Protein AF-W7DLV8-F1 (afdb_monomer_lite)

Secondary structure (DSSP, 8-state):
-EEEEEEE-TTSSSHHHHHHHHHHHH---TT-EEEEEEEE-SS-HHHHHHHHHHHHHHHTT---SEEEE---SS----

pLDDT: mean 87.67, std 11.28, range [46.44, 95.81]

Sequence (78 aa):
MKVLMIGPDSQAKGGIATVIQNFQTYFHYPDIDMFFLTTWQEGSKWNQFKTAMASYRKMRKTDVDIIHLHVAQKGSFF

Organism: NCBI:txid1265822

Radius of gyration: 12.96 Å; chains: 1; bounding box: 28×22×38 Å

Foldseek 3Di:
DEEEEEEAPLPADDDVS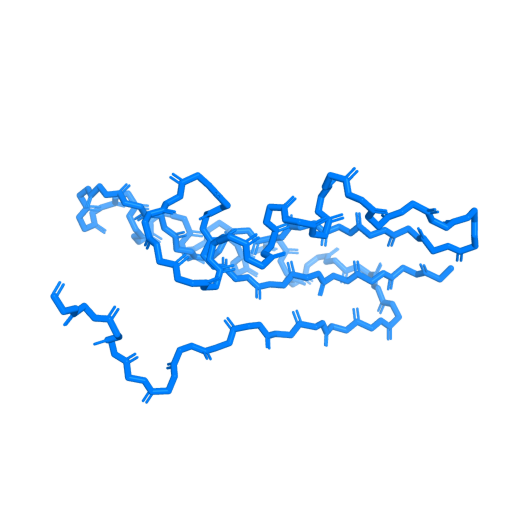VVVVCCVPPVDDPVYHYHYQHQAYDDDPVVNVVSNVVSVVVVVVDDGDYYHYDDDPDPPDD

Structure (mmCIF, N/CA/C/O backbone):
data_AF-W7DLV8-F1
#
_entry.id   AF-W7DLV8-F1
#
loop_
_atom_site.group_PDB
_atom_site.id
_atom_site.type_symbol
_atom_site.label_atom_id
_atom_site.label_alt_id
_atom_site.label_comp_id
_atom_site.label_asym_id
_atom_site.label_entity_id
_atom_site.label_seq_id
_atom_site.pdbx_PDB_ins_code
_atom_site.Cartn_x
_atom_site.Cartn_y
_atom_site.Cartn_z
_atom_site.occupancy
_atom_site.B_iso_or_equiv
_atom_site.auth_seq_id
_atom_site.auth_comp_id
_atom_site.auth_asym_id
_atom_site.auth_atom_id
_atom_site.pdbx_PDB_model_num
ATOM 1 N N . MET A 1 1 ? 2.456 -9.494 -13.884 1.00 93.19 1 MET A N 1
ATOM 2 C CA . MET A 1 1 ? 1.807 -10.150 -12.724 1.00 93.19 1 MET A CA 1
ATOM 3 C C . MET A 1 1 ? 1.314 -9.077 -11.772 1.00 93.19 1 MET A C 1
ATOM 5 O O . MET A 1 1 ? 2.093 -8.199 -11.424 1.00 93.19 1 MET A O 1
ATOM 9 N N . LYS A 1 2 ? 0.044 -9.119 -11.370 1.00 94.69 2 LYS A N 1
ATOM 10 C CA . LYS A 1 2 ? -0.592 -8.106 -10.522 1.00 94.69 2 LYS A CA 1
ATOM 11 C C . LYS A 1 2 ? -0.588 -8.548 -9.063 1.00 94.69 2 LYS A C 1
ATOM 13 O O . LYS A 1 2 ? -1.197 -9.562 -8.717 1.00 94.69 2 LYS A O 1
ATOM 18 N N . VAL A 1 3 ? 0.059 -7.772 -8.202 1.00 95.00 3 VAL A N 1
ATOM 19 C CA . VAL A 1 3 ? 0.179 -8.063 -6.768 1.00 95.00 3 VAL A CA 1
ATOM 20 C C . VAL A 1 3 ? -0.523 -6.976 -5.966 1.00 95.00 3 VAL A C 1
ATOM 22 O O . VAL A 1 3 ? -0.207 -5.798 -6.110 1.00 95.00 3 VAL A O 1
ATOM 25 N N . LEU A 1 4 ? -1.452 -7.358 -5.090 1.00 95.12 4 LEU A N 1
ATOM 26 C CA . LEU A 1 4 ? -2.079 -6.449 -4.133 1.00 95.12 4 LEU A CA 1
ATOM 27 C C . LEU A 1 4 ? -1.425 -6.592 -2.762 1.00 95.12 4 LEU A C 1
ATOM 29 O O . LEU A 1 4 ? -1.624 -7.595 -2.077 1.00 95.12 4 LEU A O 1
ATOM 33 N N . MET A 1 5 ? -0.696 -5.568 -2.339 1.00 94.56 5 MET A N 1
ATOM 34 C CA . MET A 1 5 ? -0.188 -5.448 -0.980 1.00 94.56 5 MET A CA 1
ATOM 35 C C . MET A 1 5 ? -1.226 -4.763 -0.086 1.00 94.56 5 MET A C 1
ATOM 37 O O . MET A 1 5 ? -1.667 -3.648 -0.367 1.00 94.56 5 MET A O 1
ATOM 41 N N . ILE A 1 6 ? -1.617 -5.432 0.997 1.00 93.12 6 ILE A N 1
ATOM 42 C CA . ILE A 1 6 ? -2.617 -4.956 1.957 1.00 93.12 6 ILE A CA 1
ATOM 43 C C . ILE A 1 6 ? -1.934 -4.700 3.298 1.00 93.12 6 ILE A C 1
ATOM 45 O O . ILE A 1 6 ? -1.276 -5.595 3.830 1.00 93.12 6 ILE A O 1
ATOM 49 N N . GLY A 1 7 ? -2.115 -3.510 3.869 1.00 91.50 7 GLY A N 1
ATOM 50 C CA . GLY A 1 7 ? -1.516 -3.172 5.159 1.00 91.50 7 GLY A CA 1
ATOM 51 C C . GLY A 1 7 ? -1.895 -1.787 5.693 1.00 91.50 7 GLY A C 1
ATOM 52 O O . GLY A 1 7 ? -2.812 -1.147 5.168 1.00 91.50 7 GLY A O 1
ATOM 53 N N . PRO A 1 8 ? -1.237 -1.327 6.774 1.00 90.31 8 PRO A N 1
ATOM 54 C CA . PRO A 1 8 ? -1.405 0.028 7.284 1.00 90.31 8 PRO A CA 1
ATOM 55 C C . PRO A 1 8 ? -0.875 1.070 6.293 1.00 90.31 8 PRO A C 1
ATOM 57 O O . PRO A 1 8 ? -0.136 0.754 5.363 1.00 90.31 8 PRO A O 1
ATOM 60 N N . ASP A 1 9 ? -1.257 2.320 6.519 1.00 89.94 9 ASP A N 1
ATOM 61 C CA . ASP A 1 9 ? -0.748 3.469 5.781 1.00 89.94 9 ASP A CA 1
ATOM 62 C C . ASP A 1 9 ? 0.787 3.507 5.851 1.00 89.94 9 ASP A C 1
ATOM 64 O O . ASP A 1 9 ? 1.357 3.396 6.938 1.00 89.94 9 ASP A O 1
ATOM 68 N N . SER A 1 10 ? 1.456 3.657 4.703 1.00 88.94 10 SER A N 1
ATOM 69 C CA . SER A 1 10 ? 2.922 3.709 4.633 1.00 88.94 10 SER A CA 1
ATOM 70 C C . SER A 1 10 ? 3.499 4.949 5.313 1.00 88.94 10 SER A C 1
ATOM 72 O O . SER A 1 10 ? 4.667 4.949 5.694 1.00 88.94 10 SER A O 1
ATOM 74 N N . GLN A 1 11 ? 2.670 5.975 5.525 1.00 88.75 11 GLN A N 1
ATOM 75 C CA . GLN A 1 11 ? 3.031 7.181 6.270 1.00 88.75 11 GLN A CA 1
ATOM 76 C C . GLN A 1 11 ? 2.779 7.068 7.784 1.00 88.75 11 GLN A C 1
ATOM 78 O O . GLN A 1 11 ? 3.134 7.980 8.532 1.00 88.75 11 GLN A O 1
ATOM 83 N N . ALA A 1 12 ? 2.154 5.985 8.260 1.00 85.69 12 ALA A N 1
ATOM 84 C CA . ALA A 1 12 ? 1.925 5.782 9.688 1.00 85.69 12 ALA A CA 1
ATOM 85 C C . ALA A 1 12 ? 3.209 5.372 10.424 1.00 85.69 12 ALA A C 1
ATOM 87 O O . ALA A 1 12 ? 4.186 4.907 9.831 1.00 85.69 12 ALA A O 1
ATOM 88 N N . LYS A 1 13 ? 3.204 5.493 11.753 1.00 83.12 13 LYS A N 1
ATOM 89 C CA . LYS A 1 13 ? 4.311 4.995 12.573 1.00 83.12 13 LYS A CA 1
ATOM 90 C C . LYS A 1 13 ? 4.246 3.473 12.698 1.00 83.12 13 LYS A C 1
ATOM 92 O O . LYS A 1 13 ? 3.203 2.904 13.014 1.00 83.12 13 LYS A O 1
ATOM 97 N N . GLY A 1 14 ? 5.391 2.814 12.529 1.00 82.31 14 GLY A N 1
ATOM 98 C CA . GLY A 1 14 ? 5.564 1.394 12.839 1.00 82.31 14 GLY A CA 1
ATOM 99 C C . GLY A 1 14 ? 6.357 0.633 11.782 1.00 82.31 14 GLY A C 1
ATOM 100 O O . GLY A 1 14 ? 6.418 1.027 10.621 1.00 82.31 14 GLY A O 1
ATOM 101 N N . GLY A 1 15 ? 6.943 -0.500 12.181 1.00 86.62 15 GLY A N 1
ATOM 102 C CA . GLY A 1 15 ? 7.833 -1.274 11.307 1.00 86.62 15 GLY A CA 1
ATOM 103 C C . GLY A 1 15 ? 7.174 -1.732 10.002 1.00 86.62 15 GLY A C 1
ATOM 104 O O . GLY A 1 15 ? 7.801 -1.685 8.950 1.00 86.62 15 GLY A O 1
ATOM 105 N N . ILE A 1 16 ? 5.891 -2.107 10.038 1.00 89.25 16 ILE A N 1
ATOM 106 C CA . ILE A 1 16 ? 5.166 -2.520 8.827 1.00 89.25 16 ILE A CA 1
ATOM 107 C C . ILE A 1 16 ? 4.931 -1.347 7.867 1.00 89.25 16 ILE A C 1
ATOM 109 O O . ILE A 1 16 ? 5.060 -1.536 6.662 1.00 89.25 16 ILE A O 1
ATOM 113 N N . ALA A 1 17 ? 4.640 -0.143 8.368 1.00 90.44 17 ALA A N 1
ATOM 114 C CA . ALA A 1 17 ? 4.496 1.034 7.512 1.00 90.44 17 ALA A CA 1
ATOM 115 C C . ALA A 1 17 ? 5.810 1.333 6.772 1.00 90.44 17 ALA A C 1
ATOM 117 O O . ALA A 1 17 ? 5.800 1.533 5.558 1.00 90.44 17 ALA A O 1
ATOM 118 N N . THR A 1 18 ? 6.953 1.221 7.464 1.00 91.62 18 THR A N 1
ATOM 119 C CA . THR A 1 18 ? 8.287 1.326 6.850 1.00 91.62 18 THR A CA 1
ATOM 120 C C . THR A 1 18 ? 8.531 0.251 5.789 1.00 91.62 18 THR A C 1
ATOM 122 O O . THR A 1 18 ? 9.057 0.556 4.722 1.00 91.62 18 THR A O 1
ATOM 125 N N . VAL A 1 19 ? 8.135 -1.002 6.037 1.00 92.06 19 VAL A N 1
ATOM 126 C CA . VAL A 1 19 ? 8.259 -2.079 5.039 1.00 92.06 19 VAL A CA 1
ATOM 127 C C . VAL A 1 19 ? 7.455 -1.746 3.782 1.00 92.06 19 VAL A C 1
ATOM 129 O O . VAL A 1 19 ? 8.001 -1.811 2.683 1.00 92.06 19 VAL A O 1
ATOM 132 N N . ILE A 1 20 ? 6.196 -1.327 3.930 1.00 92.94 20 ILE A N 1
ATOM 133 C CA . ILE A 1 20 ? 5.341 -0.949 2.795 1.00 92.94 20 ILE A CA 1
ATOM 134 C C . ILE A 1 20 ? 5.935 0.248 2.045 1.00 92.94 20 ILE A C 1
ATOM 136 O O . ILE A 1 20 ? 5.985 0.234 0.816 1.00 92.94 20 ILE A O 1
ATOM 140 N N . GLN A 1 21 ? 6.448 1.250 2.764 1.00 94.06 21 GLN A N 1
ATOM 141 C CA . GLN A 1 21 ? 7.129 2.393 2.159 1.00 94.06 21 GLN A CA 1
ATOM 142 C C . GLN A 1 21 ? 8.360 1.961 1.348 1.00 94.06 21 GLN A C 1
ATOM 144 O O . GLN A 1 21 ? 8.590 2.469 0.249 1.00 94.06 21 GLN A O 1
ATOM 149 N N . ASN A 1 22 ? 9.133 0.994 1.846 1.00 94.38 22 ASN A N 1
ATOM 150 C CA . ASN A 1 22 ? 10.283 0.452 1.125 1.00 94.38 22 ASN A CA 1
ATOM 151 C C . ASN A 1 22 ? 9.860 -0.288 -0.148 1.00 94.38 22 ASN A C 1
ATOM 153 O O . ASN A 1 22 ? 10.504 -0.115 -1.180 1.00 94.38 22 ASN A O 1
ATOM 157 N N . PHE A 1 23 ? 8.765 -1.053 -0.116 1.00 94.19 23 PHE A N 1
ATOM 158 C CA . PHE A 1 23 ? 8.204 -1.647 -1.332 1.00 94.19 23 PHE A CA 1
ATOM 159 C C . PHE A 1 23 ? 7.792 -0.569 -2.338 1.00 94.19 23 PHE A C 1
ATOM 161 O O . PHE A 1 23 ? 8.207 -0.632 -3.488 1.00 94.19 23 PHE A O 1
ATOM 168 N N . GLN A 1 24 ? 7.072 0.465 -1.903 1.00 93.38 24 GLN A N 1
ATOM 169 C CA . GLN A 1 24 ? 6.684 1.579 -2.780 1.00 93.38 24 GLN A CA 1
ATOM 170 C C . GLN A 1 24 ? 7.886 2.297 -3.405 1.00 93.38 24 GLN A C 1
ATOM 172 O O . GLN A 1 24 ? 7.807 2.763 -4.536 1.00 93.38 24 GLN A O 1
ATOM 177 N N . THR A 1 25 ? 8.990 2.409 -2.666 1.00 94.81 25 THR A N 1
ATOM 178 C CA . THR A 1 25 ? 10.143 3.220 -3.080 1.00 94.81 25 THR A CA 1
ATOM 179 C C . THR A 1 25 ? 11.133 2.425 -3.929 1.00 94.81 25 THR A C 1
ATOM 181 O O . THR A 1 25 ? 11.698 2.954 -4.883 1.00 94.81 25 THR A O 1
ATOM 184 N N . TYR A 1 26 ? 11.360 1.155 -3.595 1.00 94.88 26 TYR A N 1
ATOM 185 C CA . TYR A 1 26 ? 12.472 0.378 -4.145 1.00 94.88 26 TYR A CA 1
ATOM 186 C C . TYR A 1 26 ? 12.028 -0.825 -4.978 1.00 94.88 26 TYR A C 1
ATOM 188 O O . TYR A 1 26 ? 12.819 -1.326 -5.775 1.00 94.88 26 TYR A O 1
ATOM 196 N N . PHE A 1 27 ? 10.786 -1.294 -4.836 1.00 92.75 27 PHE A N 1
ATOM 197 C CA . PHE A 1 27 ? 10.313 -2.463 -5.571 1.00 92.75 27 PHE A CA 1
ATOM 198 C C . PHE A 1 27 ? 9.761 -2.057 -6.939 1.00 92.75 27 PHE A C 1
ATOM 200 O O . PHE A 1 27 ? 8.570 -1.809 -7.106 1.00 92.75 27 PHE A O 1
ATOM 207 N N . HIS A 1 28 ? 10.650 -2.018 -7.929 1.00 90.81 28 HIS A N 1
ATOM 208 C CA . HIS A 1 28 ? 10.306 -1.741 -9.319 1.00 90.81 28 HIS A CA 1
ATOM 209 C C . HIS A 1 28 ? 10.852 -2.857 -10.203 1.00 90.81 28 HIS A C 1
ATOM 211 O O . HIS A 1 28 ? 12.047 -2.909 -10.488 1.00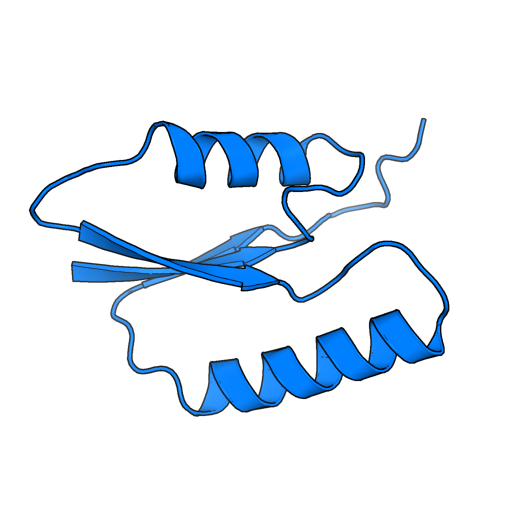 90.81 28 HIS A O 1
ATOM 217 N N . TYR A 1 29 ? 9.966 -3.753 -10.628 1.00 93.38 29 TYR A N 1
ATOM 218 C CA . TYR A 1 29 ? 10.279 -4.814 -11.579 1.00 93.38 29 TYR A CA 1
ATOM 219 C C . TYR A 1 29 ? 9.327 -4.701 -12.772 1.00 93.38 29 TYR A C 1
ATOM 221 O O . TYR A 1 29 ? 8.125 -4.565 -12.555 1.00 93.38 29 TYR A O 1
ATOM 229 N N . PRO A 1 30 ? 9.829 -4.771 -14.017 1.00 92.12 30 PRO A N 1
ATOM 230 C CA . PRO A 1 30 ? 9.024 -4.520 -15.215 1.00 92.12 30 PRO A CA 1
ATOM 231 C C . PRO A 1 30 ? 7.872 -5.516 -15.403 1.00 92.12 30 PRO A C 1
ATOM 233 O O . PRO A 1 30 ? 6.858 -5.171 -15.998 1.00 92.12 30 PRO A O 1
ATOM 236 N N . ASP A 1 31 ? 7.998 -6.727 -14.858 1.00 95.81 31 ASP A N 1
ATOM 237 C CA . ASP A 1 31 ? 7.000 -7.790 -15.013 1.00 95.81 31 ASP A CA 1
ATOM 238 C C . ASP A 1 31 ? 5.984 -7.851 -13.856 1.00 95.81 31 ASP A C 1
ATOM 240 O O . ASP A 1 31 ? 5.100 -8.720 -13.837 1.00 95.81 31 ASP A O 1
ATOM 244 N N . ILE A 1 32 ? 6.102 -6.959 -12.863 1.00 94.81 32 ILE A N 1
ATOM 245 C CA . ILE A 1 32 ? 5.276 -6.962 -11.651 1.00 94.81 32 ILE A CA 1
ATOM 246 C C . ILE A 1 32 ? 4.599 -5.604 -11.458 1.00 94.81 32 ILE A C 1
ATOM 248 O O . ILE A 1 32 ? 5.238 -4.616 -11.109 1.00 94.81 32 ILE A O 1
ATOM 252 N N . ASP A 1 33 ? 3.273 -5.607 -11.562 1.00 93.88 33 ASP A N 1
ATOM 253 C CA . ASP A 1 33 ? 2.426 -4.471 -11.218 1.00 93.88 33 ASP A CA 1
ATOM 254 C C . ASP A 1 33 ? 2.013 -4.583 -9.749 1.00 93.88 33 ASP A C 1
ATOM 256 O O . ASP A 1 33 ? 1.185 -5.425 -9.380 1.00 93.88 33 ASP A O 1
ATOM 260 N N . MET A 1 34 ? 2.599 -3.745 -8.894 1.00 93.44 34 MET A N 1
ATOM 261 C CA . MET A 1 34 ? 2.306 -3.733 -7.463 1.00 93.44 34 MET A CA 1
ATOM 262 C C . MET A 1 34 ? 1.299 -2.636 -7.105 1.00 93.44 34 MET A C 1
ATOM 264 O O . MET A 1 34 ? 1.514 -1.451 -7.352 1.00 93.44 34 MET A O 1
ATOM 268 N N . PHE A 1 35 ? 0.204 -3.038 -6.465 1.00 93.25 35 PHE A N 1
ATOM 269 C CA . PHE A 1 35 ? -0.840 -2.157 -5.954 1.00 93.25 35 PHE A CA 1
ATOM 270 C C . PHE A 1 35 ? -0.829 -2.164 -4.432 1.00 93.25 35 PHE A C 1
ATOM 272 O O . PHE A 1 35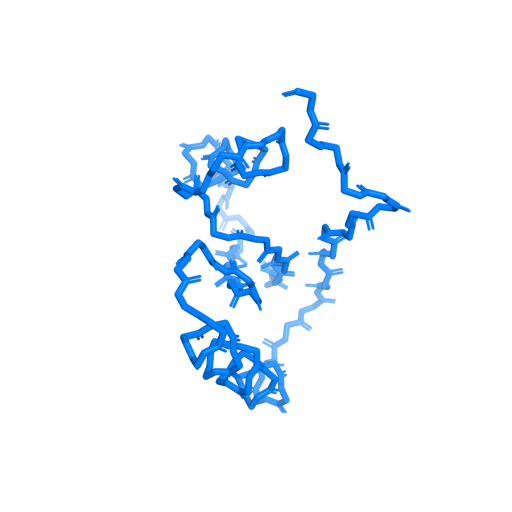 ? -0.658 -3.208 -3.810 1.00 93.25 35 PHE A O 1
ATOM 279 N N . PHE A 1 36 ? -1.102 -1.012 -3.827 1.00 93.56 36 PHE A N 1
ATOM 280 C CA . PHE A 1 36 ? -1.151 -0.866 -2.376 1.00 93.56 36 PHE A CA 1
ATOM 281 C C . PHE A 1 36 ? -2.574 -0.541 -1.925 1.00 93.56 36 PHE A C 1
ATOM 283 O O . PHE A 1 36 ? -3.247 0.330 -2.489 1.00 93.56 36 PHE A O 1
ATOM 290 N N . LEU A 1 37 ? -3.042 -1.255 -0.905 1.00 94.06 37 LEU A N 1
ATOM 291 C CA . LEU A 1 37 ? -4.346 -1.061 -0.294 1.00 94.06 37 LEU A CA 1
ATOM 292 C C . LEU A 1 37 ? -4.200 -0.823 1.206 1.00 94.06 37 LEU A C 1
ATOM 294 O O . LEU A 1 37 ? -4.005 -1.751 1.990 1.00 94.06 37 LEU A O 1
ATOM 298 N N . THR A 1 38 ? -4.371 0.436 1.589 1.00 92.56 38 THR A N 1
ATOM 299 C CA . THR A 1 38 ? -4.390 0.866 2.984 1.00 92.56 38 THR A CA 1
ATOM 300 C C . THR A 1 38 ? -5.684 0.425 3.666 1.00 92.56 38 THR A C 1
ATOM 302 O O . THR A 1 38 ? -6.771 0.865 3.285 1.00 92.56 38 THR A O 1
ATOM 305 N N . THR A 1 39 ? -5.585 -0.423 4.690 1.00 90.81 39 THR A N 1
ATOM 306 C CA . THR A 1 39 ? -6.735 -0.883 5.498 1.00 90.81 39 THR A CA 1
ATOM 307 C C . THR A 1 39 ? -6.840 -0.186 6.846 1.00 90.81 39 THR A C 1
ATOM 309 O O . THR A 1 39 ? -7.890 -0.233 7.487 1.00 90.81 39 THR A O 1
ATOM 312 N N . TRP A 1 40 ? -5.769 0.473 7.280 1.00 89.75 40 TRP A N 1
ATOM 313 C CA . TRP A 1 40 ? -5.706 1.201 8.538 1.00 89.75 40 TRP A CA 1
ATOM 314 C C . TRP A 1 40 ? -4.829 2.440 8.385 1.00 89.75 40 TRP A C 1
ATOM 316 O O . TRP A 1 40 ? -3.811 2.390 7.705 1.00 89.75 40 TRP A O 1
ATOM 326 N N . GLN A 1 41 ? -5.209 3.534 9.036 1.00 87.88 41 GLN A N 1
ATOM 327 C CA . GLN A 1 41 ? -4.443 4.778 9.070 1.00 87.88 41 GLN A CA 1
ATOM 328 C C . GLN A 1 41 ? -4.579 5.429 10.448 1.00 87.88 41 GLN A C 1
ATOM 330 O O . GLN A 1 41 ? -5.574 5.210 11.151 1.00 87.88 41 GLN A O 1
ATOM 335 N N . GLU A 1 42 ? -3.612 6.267 10.817 1.00 86.06 42 GLU A N 1
ATOM 336 C CA . GLU A 1 42 ? -3.712 7.079 12.029 1.00 86.06 42 GLU A CA 1
ATOM 337 C C . GLU A 1 42 ? -4.880 8.081 11.934 1.00 86.06 42 GLU A C 1
ATOM 339 O O . GLU A 1 42 ? -5.263 8.551 10.859 1.00 86.06 42 GLU A O 1
ATOM 344 N N . GLY A 1 43 ? -5.486 8.397 13.080 1.00 87.50 43 GLY A N 1
ATOM 345 C CA . GLY A 1 43 ? -6.587 9.355 13.175 1.00 87.50 43 GLY A CA 1
ATOM 346 C C . GLY A 1 43 ? -7.755 8.867 14.028 1.00 87.50 43 GLY A C 1
ATOM 347 O O . GLY A 1 43 ? -7.637 7.932 14.819 1.00 87.50 43 GLY A O 1
ATOM 348 N N . SER A 1 44 ? -8.905 9.529 13.880 1.00 90.94 44 SER A N 1
ATOM 349 C CA . SER A 1 44 ? -10.109 9.223 14.658 1.00 90.94 44 SER A CA 1
ATOM 350 C C . SER A 1 44 ? -10.686 7.843 14.319 1.00 90.94 44 SER A C 1
ATOM 352 O O . SER A 1 44 ? -10.538 7.343 13.201 1.00 90.94 44 SER A O 1
ATOM 354 N N . LYS A 1 45 ? -11.437 7.251 15.260 1.00 89.19 45 LYS A N 1
ATOM 355 C CA . LYS A 1 45 ? -12.153 5.976 15.046 1.00 89.19 45 LYS A CA 1
ATOM 356 C C . LYS A 1 45 ? -13.043 6.004 13.796 1.00 89.19 45 LYS A C 1
ATOM 358 O O . LYS A 1 45 ? -13.149 5.009 13.087 1.00 89.19 45 LYS A O 1
ATOM 363 N N . TRP A 1 46 ? -13.644 7.157 13.495 1.00 91.19 46 TRP A N 1
ATOM 364 C CA . TRP A 1 46 ? -14.457 7.357 12.295 1.00 91.19 46 TRP A CA 1
ATOM 365 C C . TRP A 1 46 ? -13.644 7.278 11.004 1.00 91.19 46 TRP A C 1
ATOM 367 O O . TRP A 1 46 ? -14.110 6.682 10.034 1.00 91.19 46 TRP A O 1
ATOM 377 N N . ASN A 1 47 ? -12.435 7.843 10.985 1.00 88.25 47 ASN A N 1
ATOM 378 C CA . ASN A 1 47 ? -11.544 7.746 9.831 1.00 88.25 47 ASN A CA 1
ATOM 379 C C . ASN A 1 47 ? -11.077 6.305 9.632 1.00 88.25 47 ASN A C 1
ATOM 381 O O . ASN A 1 47 ? -11.206 5.780 8.532 1.00 88.25 47 ASN A O 1
ATOM 385 N N . GLN A 1 48 ? -10.659 5.635 10.708 1.00 89.44 48 GLN A N 1
ATOM 386 C CA . GLN A 1 48 ? -10.271 4.223 10.664 1.00 89.44 48 GLN A CA 1
ATOM 387 C C . GLN A 1 48 ? -11.402 3.338 10.123 1.00 89.44 48 GLN A C 1
ATOM 389 O O . GLN A 1 48 ? -11.177 2.518 9.234 1.00 89.44 48 GLN A O 1
ATOM 394 N N . PHE A 1 49 ? -12.636 3.545 10.591 1.00 91.94 49 PHE A N 1
ATOM 395 C CA . PHE A 1 49 ? -13.798 2.803 10.105 1.00 91.94 49 PHE A CA 1
ATOM 396 C C . PHE A 1 49 ? -14.089 3.069 8.620 1.00 91.94 49 PHE A C 1
ATOM 398 O O . PHE A 1 49 ? -14.340 2.134 7.858 1.00 91.94 49 PHE A O 1
ATOM 405 N N . LYS A 1 50 ? -14.025 4.333 8.182 1.00 92.81 50 LYS A N 1
ATOM 406 C CA . LYS A 1 50 ? -14.199 4.695 6.766 1.00 92.81 50 LYS A CA 1
ATOM 407 C C . LYS A 1 50 ? -13.131 4.044 5.887 1.00 92.81 50 LYS A C 1
ATOM 409 O O . LYS A 1 50 ? -13.485 3.483 4.851 1.00 92.81 50 LYS A O 1
ATOM 414 N N . THR A 1 51 ? -11.869 4.067 6.310 1.00 91.81 51 THR A N 1
ATOM 415 C CA . THR A 1 51 ? -10.749 3.436 5.595 1.00 91.81 51 THR A CA 1
ATOM 416 C C . THR A 1 51 ? -10.930 1.921 5.507 1.00 91.81 51 THR A C 1
ATOM 418 O O . THR A 1 51 ? -10.815 1.353 4.420 1.00 91.81 51 THR A O 1
ATOM 421 N N . ALA A 1 52 ? -11.323 1.264 6.600 1.00 90.88 52 ALA A N 1
ATOM 422 C CA . ALA A 1 52 ? -11.621 -0.169 6.601 1.00 90.88 52 ALA A CA 1
ATOM 423 C C . ALA A 1 52 ? -12.784 -0.520 5.650 1.00 90.88 52 ALA A C 1
ATOM 425 O O . ALA A 1 52 ? -12.693 -1.445 4.844 1.00 90.88 52 ALA A O 1
ATOM 426 N N . MET A 1 53 ? -13.869 0.258 5.670 1.00 92.00 53 MET A N 1
ATOM 427 C CA . MET A 1 53 ? -15.021 0.023 4.794 1.00 92.00 53 MET A CA 1
ATOM 428 C C . MET A 1 53 ? -14.693 0.278 3.312 1.00 92.00 53 MET A C 1
ATOM 430 O O . MET A 1 53 ? -15.120 -0.475 2.432 1.00 92.00 53 MET A O 1
ATOM 434 N N . ALA A 1 54 ? -13.944 1.341 3.013 1.00 91.25 54 ALA A N 1
ATOM 435 C CA . ALA A 1 54 ? -13.532 1.675 1.653 1.00 91.25 54 ALA A CA 1
ATOM 436 C C . ALA A 1 54 ? -12.572 0.621 1.082 1.00 91.25 54 ALA A C 1
ATOM 438 O O . ALA A 1 54 ? -12.763 0.166 -0.049 1.00 91.25 54 ALA A O 1
ATOM 439 N N . SER A 1 55 ? -11.591 0.188 1.877 1.00 91.38 55 SER A N 1
ATOM 440 C CA . SER A 1 55 ? -10.636 -0.849 1.480 1.00 91.38 55 SER A CA 1
ATOM 441 C C . SER A 1 55 ? -11.317 -2.196 1.255 1.00 91.38 55 SER A C 1
ATOM 443 O O . SER A 1 55 ? -11.069 -2.821 0.227 1.00 91.38 55 SER A O 1
ATOM 445 N N . TYR A 1 56 ? -12.269 -2.588 2.106 1.00 89.88 56 TYR A N 1
ATOM 446 C CA . TYR A 1 56 ? -13.069 -3.797 1.896 1.00 89.88 56 TYR A CA 1
ATOM 447 C C . TYR A 1 56 ? -13.840 -3.769 0.566 1.00 89.88 56 TYR A C 1
ATOM 449 O O . TYR A 1 56 ? -13.817 -4.734 -0.202 1.00 89.88 56 TYR A O 1
ATOM 457 N N . ARG A 1 57 ? -14.492 -2.644 0.238 1.00 90.44 57 ARG A N 1
ATOM 458 C CA . ARG A 1 57 ? -15.195 -2.490 -1.049 1.00 90.44 57 ARG A CA 1
ATOM 459 C C . ARG A 1 57 ? -14.249 -2.536 -2.243 1.00 90.44 57 ARG A C 1
ATOM 461 O O . ARG A 1 57 ? -14.630 -3.084 -3.274 1.00 90.44 57 ARG A O 1
ATOM 468 N N . LYS A 1 58 ? -13.058 -1.947 -2.113 1.00 88.75 58 LYS A N 1
ATOM 469 C CA . LYS A 1 58 ? -12.040 -1.947 -3.165 1.00 88.75 58 LYS A CA 1
ATOM 470 C C . LYS A 1 58 ? -11.500 -3.360 -3.381 1.00 88.75 58 LYS A C 1
ATOM 472 O O . LYS A 1 58 ? -11.575 -3.840 -4.500 1.00 88.75 58 LYS A O 1
ATOM 477 N N . MET A 1 59 ? -11.117 -4.061 -2.312 1.00 87.94 59 MET A N 1
ATOM 478 C CA . MET A 1 59 ? -10.643 -5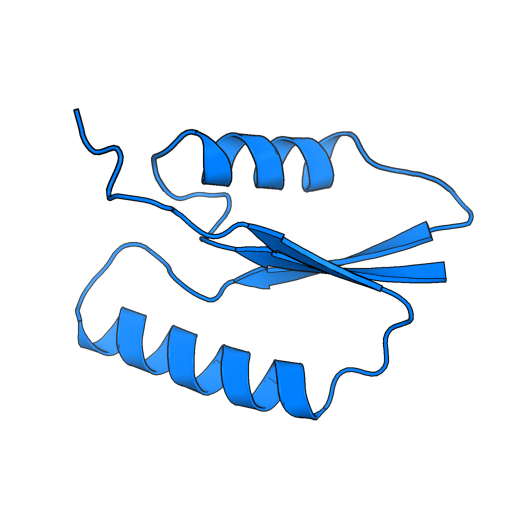.451 -2.344 1.00 87.94 59 MET A CA 1
ATOM 479 C C . MET A 1 59 ? -11.617 -6.388 -3.069 1.00 87.94 59 MET A C 1
ATOM 481 O O . MET A 1 59 ? -11.194 -7.177 -3.903 1.00 87.94 59 MET A O 1
ATOM 485 N N . ARG A 1 60 ? -12.930 -6.260 -2.825 1.00 85.38 60 ARG A N 1
ATOM 486 C CA . ARG A 1 60 ? -13.958 -7.077 -3.502 1.00 85.38 60 ARG A CA 1
ATOM 487 C C . ARG A 1 60 ? -14.061 -6.864 -5.015 1.00 85.38 60 ARG A C 1
ATOM 489 O O . ARG A 1 60 ? -14.705 -7.666 -5.682 1.00 85.38 60 ARG A O 1
ATOM 496 N N . LYS A 1 61 ? -13.523 -5.762 -5.533 1.00 85.12 61 LYS A N 1
ATOM 497 C CA . LYS A 1 61 ? -13.562 -5.396 -6.955 1.00 85.12 61 LYS A CA 1
ATOM 498 C C . LYS A 1 61 ? -12.192 -5.510 -7.623 1.00 85.12 61 LYS A C 1
ATOM 500 O O . LYS A 1 61 ? -12.075 -5.184 -8.799 1.00 85.12 61 LYS A O 1
ATOM 505 N N . THR A 1 62 ? -11.166 -5.900 -6.872 1.00 87.56 62 THR A N 1
ATOM 506 C CA . THR A 1 62 ? -9.794 -5.955 -7.360 1.00 87.56 62 THR A CA 1
ATOM 507 C C . THR A 1 62 ? -9.521 -7.325 -7.973 1.00 87.56 62 THR A C 1
ATOM 509 O O . THR A 1 62 ? -9.656 -8.338 -7.296 1.00 87.56 62 THR A O 1
ATOM 512 N N . ASP A 1 63 ? -9.119 -7.330 -9.241 1.00 91.06 63 ASP A N 1
ATOM 513 C CA . ASP A 1 63 ? -8.669 -8.512 -9.978 1.00 91.06 63 ASP A CA 1
ATOM 514 C C . ASP A 1 63 ? -7.131 -8.550 -9.992 1.00 91.06 63 ASP A C 1
ATOM 516 O O . ASP A 1 63 ? -6.489 -7.698 -10.620 1.00 91.06 63 ASP A O 1
ATOM 520 N N . VAL A 1 64 ? -6.548 -9.470 -9.217 1.00 93.75 64 VAL A N 1
ATOM 521 C CA . VAL A 1 64 ? -5.097 -9.608 -8.993 1.00 93.75 64 VAL A CA 1
ATOM 522 C C . VAL A 1 64 ? -4.695 -11.073 -8.884 1.00 93.75 64 VAL A C 1
ATOM 524 O O . VAL A 1 64 ? -5.477 -11.903 -8.426 1.00 93.75 64 VAL A O 1
ATOM 527 N N . ASP A 1 65 ? -3.446 -11.364 -9.243 1.00 95.19 65 ASP A N 1
ATOM 528 C CA . ASP A 1 65 ? -2.895 -12.720 -9.234 1.00 95.19 65 ASP A CA 1
ATOM 529 C C . ASP A 1 65 ? -2.468 -13.145 -7.819 1.00 95.19 65 ASP A C 1
ATOM 531 O O . ASP A 1 65 ? -2.605 -14.306 -7.436 1.00 95.19 65 ASP A O 1
ATOM 535 N N . ILE A 1 66 ? -1.938 -12.201 -7.027 1.00 93.94 66 ILE A N 1
ATOM 536 C CA . ILE A 1 66 ? -1.400 -12.455 -5.682 1.00 93.94 66 ILE A CA 1
ATOM 537 C C . ILE A 1 66 ? -1.883 -11.388 -4.700 1.00 93.94 66 ILE A C 1
ATOM 539 O O . ILE A 1 66 ? -1.824 -10.189 -4.977 1.00 93.94 66 ILE A O 1
ATOM 543 N N . ILE A 1 67 ? -2.283 -11.828 -3.506 1.00 92.88 67 ILE A N 1
ATOM 544 C CA . ILE A 1 67 ? -2.562 -10.957 -2.362 1.00 92.88 67 ILE A CA 1
ATOM 545 C C . ILE A 1 67 ? -1.454 -11.140 -1.321 1.00 92.88 67 ILE A C 1
ATOM 547 O O . ILE A 1 67 ? -1.286 -12.225 -0.767 1.00 92.88 67 ILE A O 1
ATOM 551 N N . HIS A 1 68 ? -0.724 -10.064 -1.030 1.00 92.75 68 HIS A N 1
ATOM 552 C CA . HIS A 1 68 ? 0.284 -10.005 0.026 1.00 92.75 68 HIS A CA 1
ATOM 553 C C . HIS A 1 68 ? -0.286 -9.231 1.220 1.00 92.75 68 HIS A C 1
ATOM 555 O O . HIS A 1 68 ? -0.420 -8.010 1.182 1.00 92.75 68 HIS A O 1
ATOM 561 N N . LEU A 1 69 ? -0.624 -9.938 2.298 1.00 90.50 69 LEU A N 1
ATOM 562 C CA . LEU A 1 69 ? -1.197 -9.349 3.509 1.00 90.50 69 LEU A CA 1
ATOM 563 C C . LEU A 1 69 ? -0.132 -9.097 4.579 1.00 90.50 69 LEU A C 1
ATOM 565 O O . LEU A 1 69 ? 0.479 -10.035 5.088 1.00 90.50 69 LEU A O 1
ATOM 569 N N . HIS A 1 70 ? 0.017 -7.839 4.989 1.00 89.06 70 HIS A N 1
ATOM 570 C CA . HIS A 1 70 ? 0.742 -7.464 6.196 1.00 89.06 70 HIS A CA 1
ATOM 571 C C . HIS A 1 70 ? -0.230 -7.320 7.369 1.00 89.06 70 HIS A C 1
ATOM 573 O O . HIS A 1 70 ? -0.904 -6.303 7.536 1.00 89.06 70 HIS A O 1
ATOM 579 N N . VAL A 1 71 ? -0.288 -8.359 8.199 1.00 78.44 71 VAL A N 1
ATOM 580 C CA . VAL A 1 71 ? -1.111 -8.415 9.413 1.00 78.44 71 VAL A CA 1
ATOM 581 C C . VAL A 1 71 ? -0.231 -8.204 10.642 1.00 78.44 71 VAL A C 1
ATOM 583 O O . VAL A 1 71 ? 0.812 -8.838 10.784 1.00 78.44 71 VAL A O 1
ATOM 586 N N . ALA A 1 72 ? -0.649 -7.330 11.555 1.00 69.19 72 ALA A N 1
ATOM 587 C CA . ALA A 1 7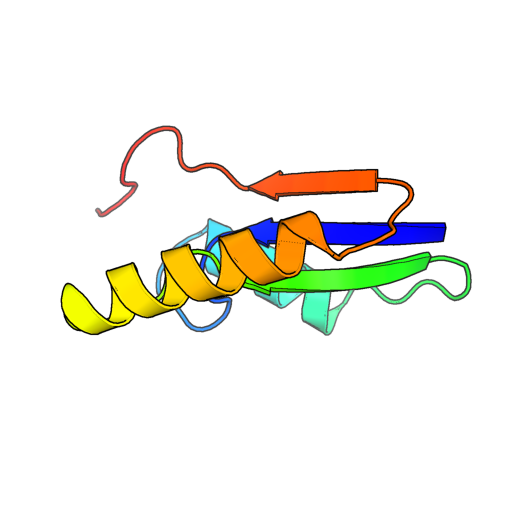2 ? 0.010 -7.191 12.848 1.00 69.19 72 ALA A CA 1
ATOM 588 C C . ALA A 1 72 ? -0.482 -8.302 13.788 1.00 69.19 72 ALA A C 1
ATOM 590 O O . ALA A 1 72 ? -1.667 -8.363 14.108 1.00 69.19 72 ALA A O 1
ATOM 591 N N . GLN A 1 73 ? 0.41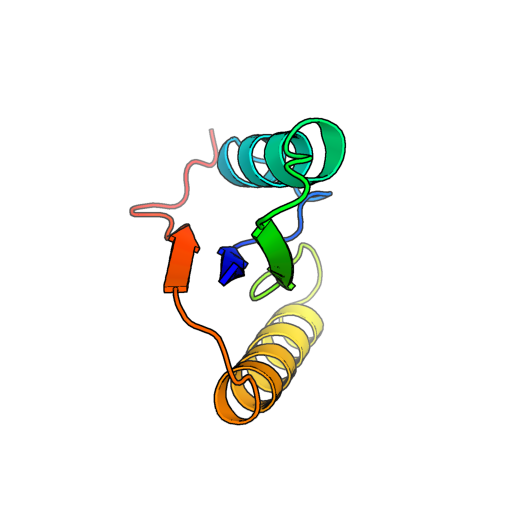9 -9.171 14.255 1.00 56.66 73 GLN A N 1
ATOM 592 C CA . GLN A 1 73 ? 0.065 -10.249 15.192 1.00 56.66 73 GLN A CA 1
ATOM 593 C C . GLN A 1 73 ? -0.180 -9.735 16.628 1.00 56.66 73 GLN A C 1
ATOM 595 O O . GLN A 1 73 ? -0.784 -10.438 17.429 1.00 56.66 73 GLN A O 1
ATOM 600 N N . LYS A 1 74 ? 0.249 -8.507 16.950 1.00 57.03 74 LYS A N 1
ATOM 601 C CA . LYS A 1 74 ? -0.014 -7.726 18.176 1.00 57.03 74 LYS A CA 1
ATOM 602 C C . LYS A 1 74 ? 0.325 -6.263 17.868 1.00 57.03 74 LYS A C 1
ATOM 604 O O . LYS A 1 74 ? 1.155 -6.009 16.997 1.00 57.03 74 LYS A O 1
ATOM 609 N N . GLY A 1 75 ? -0.306 -5.303 18.548 1.00 52.12 75 GLY A N 1
ATOM 610 C CA . GLY A 1 75 ? 0.072 -3.894 18.425 1.00 52.12 75 GLY A CA 1
ATOM 611 C C . GLY A 1 75 ? 1.497 -3.701 18.938 1.00 52.12 75 GLY A C 1
ATOM 612 O O . GLY A 1 75 ? 1.690 -3.588 20.142 1.00 52.12 75 GLY A O 1
ATOM 613 N N . SER A 1 76 ? 2.491 -3.712 18.049 1.00 48.50 76 SER A N 1
ATOM 614 C CA . SER A 1 76 ? 3.870 -3.323 18.363 1.00 48.50 76 SER A CA 1
ATOM 615 C C . SER A 1 76 ? 3.934 -1.805 18.526 1.00 48.50 76 SER A C 1
ATOM 617 O O . SER A 1 76 ? 4.482 -1.102 17.684 1.00 48.50 76 SER A O 1
ATOM 619 N N . PHE A 1 77 ? 3.317 -1.305 19.593 1.00 46.44 77 PHE A N 1
ATOM 620 C CA . PHE A 1 77 ? 3.572 0.024 20.130 1.00 46.44 77 PHE A CA 1
ATOM 621 C C . PHE A 1 77 ? 4.496 -0.184 21.336 1.00 46.44 77 PHE A C 1
ATOM 623 O O . PHE A 1 77 ? 4.082 -0.817 22.307 1.00 46.44 77 PHE A O 1
ATOM 630 N N . PHE A 1 78 ? 5.748 0.260 21.226 1.00 47.47 78 PHE A N 1
ATOM 631 C CA . PHE A 1 78 ? 6.644 0.467 22.366 1.00 47.47 78 PHE A CA 1
ATOM 632 C C . PHE A 1 78 ? 6.689 1.961 22.668 1.00 47.47 78 PHE A C 1
ATOM 634 O O . PHE A 1 78 ? 6.690 2.741 21.685 1.00 47.47 78 PHE A O 1
#